Protein AF-C4J7E9-F1 (afdb_monomer_lite)

Secondary structure (DSSP, 8-state):
--TTT-SS-SSS--HHHHHHHHHHHHHHHHHHHHHHHHHHHHHHHHHHHHHHHHHHTSTTTHHHHTTS-HHHHHHHHHHHHHHHHHHHTT--

Sequence (92 aa):
MMEEYDVNLDGLLDREEFAEFIRKLTADSLCSISVKLLITLVAAPALAMATKRATEGVPGVGKVVRKVPNALYASAITLGVVLLQRSTEGVE

Radius of gyration: 22.92 Å; chains: 1; bounding box: 43×18×61 Å

pLDDT: mean 80.2, std 10.38, range [42.03, 93.81]

Organism: Zea mays (NCBI:txid4577)

InterPro domains:
  IPR002048 EF-hand domain [PS50222] (1-28)
  IPR011992 EF-hand domain pair [SSF47473] (1-25)

Foldseek 3Di:
DLCVLPPVNPPDADPVSVVVVVVVVCVVVCVVVVVVVVCCVVVVVVVVVVVLVVQLPDPPRVVVSVPDDPVVVVVVVVVVVVVVVVVVVVVD

Structure (mmCIF, N/CA/C/O backbone):
data_AF-C4J7E9-F1
#
_entry.id   AF-C4J7E9-F1
#
loop_
_atom_site.group_PDB
_atom_site.id
_atom_site.type_symbol
_atom_site.label_atom_id
_atom_site.label_alt_id
_atom_site.label_comp_id
_atom_site.label_asym_id
_atom_site.label_entity_id
_atom_site.label_seq_id
_atom_site.pdbx_PDB_ins_code
_atom_site.Cartn_x
_atom_site.Cartn_y
_atom_site.Cartn_z
_atom_site.occupancy
_atom_site.B_iso_or_equiv
_atom_site.auth_seq_id
_atom_site.auth_comp_id
_atom_site.auth_asym_id
_atom_site.auth_atom_id
_atom_site.pdbx_PDB_model_num
ATOM 1 N N . MET A 1 1 ? 8.983 8.414 -17.762 1.00 71.75 1 MET A N 1
ATOM 2 C CA . MET A 1 1 ? 9.095 7.139 -17.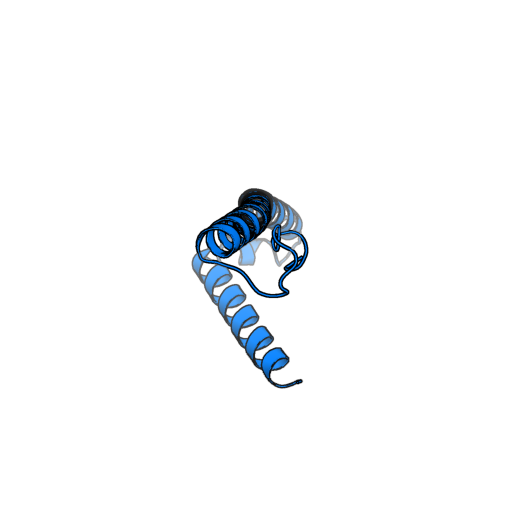014 1.00 71.75 1 MET A CA 1
ATOM 3 C C . MET A 1 1 ? 9.585 6.018 -17.909 1.00 71.75 1 MET A C 1
ATOM 5 O O . MET A 1 1 ? 10.558 5.402 -17.531 1.00 71.75 1 MET A O 1
ATOM 9 N N . MET A 1 2 ? 8.960 5.746 -19.060 1.00 75.25 2 MET A N 1
ATOM 10 C CA . MET A 1 2 ? 9.469 4.726 -19.996 1.00 75.25 2 MET A CA 1
ATOM 11 C C . MET A 1 2 ? 10.691 5.229 -20.785 1.00 75.25 2 MET A C 1
ATOM 13 O O . MET A 1 2 ? 11.706 4.555 -20.820 1.00 75.25 2 MET A O 1
ATOM 17 N N . GLU A 1 3 ? 10.636 6.473 -21.273 1.00 82.56 3 GLU A N 1
ATOM 18 C CA . GLU A 1 3 ? 11.728 7.167 -21.993 1.00 82.56 3 GLU A CA 1
ATOM 19 C C . GLU A 1 3 ? 13.030 7.317 -21.187 1.00 82.56 3 GLU A C 1
ATOM 21 O O . GLU A 1 3 ? 14.082 7.597 -21.736 1.00 82.56 3 GLU A O 1
ATOM 26 N N . GLU A 1 4 ? 12.965 7.163 -19.865 1.00 86.12 4 GLU A N 1
ATOM 27 C CA . GLU A 1 4 ? 14.133 7.268 -18.981 1.00 86.12 4 GLU A CA 1
ATOM 28 C C . GLU A 1 4 ? 14.963 5.972 -18.973 1.00 86.12 4 GLU A C 1
ATOM 30 O O . GLU A 1 4 ? 16.103 5.969 -18.517 1.00 86.12 4 GLU A O 1
ATOM 35 N N . TYR A 1 5 ? 14.370 4.882 -19.473 1.00 86.81 5 TYR A N 1
ATOM 36 C CA . TYR A 1 5 ? 14.965 3.551 -19.596 1.00 86.81 5 TYR A CA 1
ATOM 37 C C . TYR A 1 5 ? 15.260 3.161 -21.046 1.00 86.81 5 TYR A C 1
ATOM 39 O O . TYR A 1 5 ? 15.960 2.179 -21.251 1.00 86.81 5 TYR A O 1
ATOM 47 N N . ASP A 1 6 ? 14.751 3.920 -22.017 1.00 88.81 6 ASP A N 1
ATOM 48 C CA . ASP A 1 6 ? 15.135 3.830 -23.427 1.00 88.81 6 ASP A CA 1
ATOM 49 C C . ASP A 1 6 ? 16.475 4.563 -23.605 1.00 88.81 6 ASP A C 1
ATOM 51 O O . ASP A 1 6 ? 16.539 5.775 -23.830 1.00 88.81 6 ASP A O 1
ATOM 55 N N . VAL A 1 7 ? 17.570 3.838 -23.376 1.00 88.88 7 VAL A N 1
ATOM 56 C CA . VAL A 1 7 ? 18.929 4.398 -23.354 1.00 88.88 7 VAL A CA 1
ATOM 57 C C . VAL A 1 7 ? 19.430 4.623 -24.775 1.00 88.88 7 VAL A C 1
ATOM 59 O O . VAL A 1 7 ? 20.221 5.538 -25.026 1.00 88.88 7 VAL A O 1
ATOM 62 N N . ASN A 1 8 ? 18.992 3.770 -25.699 1.00 89.31 8 ASN A N 1
ATOM 63 C CA . ASN A 1 8 ? 19.384 3.835 -27.098 1.00 89.31 8 ASN A CA 1
ATOM 64 C C . ASN A 1 8 ? 18.557 4.865 -27.908 1.00 89.31 8 ASN A C 1
ATOM 66 O O . ASN A 1 8 ? 18.977 5.234 -29.009 1.00 89.31 8 ASN A O 1
ATOM 70 N N . LEU A 1 9 ? 17.478 5.399 -27.317 1.00 88.38 9 LEU A N 1
ATOM 71 C CA . LEU A 1 9 ? 16.582 6.430 -27.848 1.00 88.38 9 LEU A CA 1
ATOM 72 C C . LEU A 1 9 ? 15.855 6.001 -29.132 1.00 88.38 9 LEU A C 1
ATOM 74 O O . LEU A 1 9 ? 15.579 6.837 -30.001 1.00 88.38 9 LEU A O 1
ATOM 78 N N . ASP A 1 10 ? 15.570 4.707 -29.279 1.00 92.19 10 ASP A N 1
ATOM 79 C CA . ASP A 1 10 ? 14.862 4.152 -30.435 1.00 92.19 10 ASP A CA 1
ATOM 80 C C . ASP A 1 10 ? 13.331 4.140 -30.266 1.00 92.19 10 ASP A C 1
ATOM 82 O O . ASP A 1 10 ? 12.593 3.847 -31.215 1.00 92.19 10 ASP A O 1
ATOM 86 N N . GLY A 1 11 ? 12.843 4.542 -29.090 1.00 89.25 11 GLY A N 1
ATOM 87 C CA . GLY A 1 11 ? 11.430 4.593 -28.738 1.00 89.25 11 GLY A CA 1
ATOM 88 C C . GLY A 1 11 ? 10.842 3.237 -28.344 1.00 89.25 11 GLY A C 1
ATOM 89 O O . GLY A 1 11 ? 9.627 3.141 -28.141 1.00 89.25 11 GLY A O 1
ATOM 90 N N . LEU A 1 12 ? 11.662 2.191 -28.253 1.00 93.00 12 LEU A N 1
ATOM 91 C CA . LEU A 1 12 ? 11.312 0.852 -27.801 1.00 93.00 12 LEU A CA 1
ATOM 92 C C . LEU A 1 12 ? 12.126 0.511 -26.545 1.00 93.00 12 LEU A C 1
ATOM 94 O O . LEU A 1 12 ? 13.019 1.236 -26.135 1.00 93.00 12 LEU A O 1
ATOM 98 N N . LEU A 1 13 ? 11.752 -0.579 -25.875 1.00 93.62 13 LEU A N 1
ATOM 99 C CA . LEU A 1 13 ? 12.583 -1.151 -24.820 1.00 93.62 13 LEU A CA 1
ATOM 100 C C . LEU A 1 13 ? 13.036 -2.521 -25.280 1.00 93.62 13 LEU A C 1
ATOM 102 O O . LEU A 1 13 ? 12.205 -3.396 -25.564 1.00 93.62 13 LEU A O 1
ATOM 106 N N . ASP A 1 14 ? 14.344 -2.717 -25.310 1.00 93.81 14 ASP A N 1
ATOM 107 C CA . ASP A 1 14 ? 14.898 -4.048 -25.433 1.00 93.81 14 ASP A CA 1
ATOM 108 C C . ASP A 1 14 ? 14.720 -4.852 -24.130 1.00 93.81 14 ASP A C 1
ATOM 110 O O . ASP A 1 14 ? 14.105 -4.427 -23.142 1.00 93.81 14 ASP A O 1
ATOM 114 N N . ARG A 1 15 ? 15.206 -6.093 -24.136 1.00 93.25 15 ARG A N 1
ATOM 115 C CA . ARG A 1 15 ? 15.042 -7.009 -23.004 1.00 93.25 15 ARG A CA 1
ATOM 116 C C . ARG A 1 15 ? 15.716 -6.479 -21.736 1.00 93.25 15 ARG A C 1
ATOM 118 O O . ARG A 1 15 ? 15.193 -6.695 -20.639 1.00 93.25 15 ARG A O 1
ATOM 125 N N . GLU A 1 16 ? 16.881 -5.866 -21.871 1.00 93.25 16 GLU A N 1
ATOM 126 C CA . GLU A 1 16 ? 17.690 -5.377 -20.765 1.00 93.25 16 GLU A CA 1
ATOM 127 C C . GLU A 1 16 ? 17.087 -4.086 -20.192 1.00 93.25 16 GLU A C 1
ATOM 129 O O . GLU A 1 16 ? 16.907 -3.985 -18.974 1.00 93.25 16 GLU A O 1
ATOM 134 N N . GLU A 1 17 ? 16.664 -3.168 -21.057 1.00 92.44 17 GLU A N 1
ATOM 135 C CA . GLU A 1 17 ? 15.978 -1.925 -20.691 1.00 92.44 17 GLU A CA 1
ATOM 136 C C . GLU A 1 17 ? 14.629 -2.202 -20.011 1.00 92.44 17 GLU A C 1
ATOM 138 O O . GLU A 1 17 ? 14.315 -1.650 -18.949 1.00 92.44 17 GLU A O 1
ATOM 143 N N . PHE A 1 18 ? 13.851 -3.149 -20.546 1.00 92.75 18 PHE A N 1
ATOM 144 C CA . PHE A 1 18 ? 12.605 -3.592 -19.922 1.00 92.7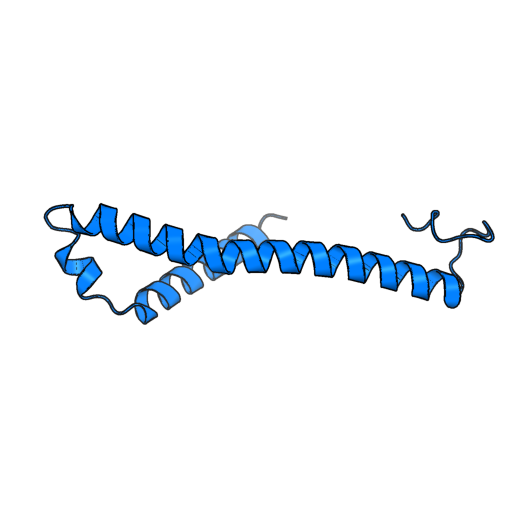5 18 PHE A CA 1
ATOM 145 C C . PHE A 1 18 ? 12.843 -4.230 -18.547 1.00 92.75 18 PHE A C 1
ATOM 147 O O . PHE A 1 18 ? 12.078 -3.997 -17.605 1.00 92.75 18 PHE A O 1
ATOM 154 N N . ALA A 1 19 ? 13.907 -5.023 -18.394 1.00 92.00 19 ALA A N 1
ATOM 155 C CA . ALA A 1 19 ? 14.241 -5.635 -17.113 1.00 92.00 19 ALA A CA 1
ATOM 156 C C . ALA A 1 19 ? 14.595 -4.582 -16.050 1.00 92.00 19 ALA A C 1
ATOM 158 O O . ALA A 1 19 ? 14.132 -4.692 -14.910 1.00 92.00 19 ALA A O 1
ATOM 159 N N . GLU A 1 20 ? 15.367 -3.550 -16.400 1.00 91.06 20 GLU A N 1
ATOM 160 C CA . GLU A 1 20 ? 15.659 -2.443 -15.483 1.00 91.06 20 GLU A CA 1
ATOM 161 C C . GLU A 1 20 ? 14.420 -1.613 -15.147 1.00 91.06 20 GLU A C 1
ATOM 163 O O . GLU A 1 20 ? 14.192 -1.314 -13.968 1.00 91.06 20 GLU A O 1
ATOM 168 N N . PHE A 1 21 ? 13.585 -1.317 -16.143 1.00 91.06 21 PHE A N 1
ATOM 169 C CA . PHE A 1 21 ? 12.329 -0.600 -15.957 1.00 91.06 21 PHE A CA 1
ATOM 170 C C . PHE A 1 21 ? 11.418 -1.316 -14.953 1.00 91.06 21 PHE A C 1
ATOM 172 O O . PHE A 1 21 ? 10.988 -0.725 -13.957 1.00 91.06 21 PHE A O 1
ATOM 179 N N . ILE A 1 22 ? 11.186 -2.621 -15.143 1.00 89.81 22 ILE A N 1
ATOM 180 C CA . ILE A 1 22 ? 10.385 -3.431 -14.217 1.00 89.81 22 ILE A CA 1
ATOM 181 C C . ILE A 1 22 ? 11.049 -3.523 -12.845 1.00 89.81 22 ILE A C 1
ATOM 183 O O . ILE A 1 22 ? 10.352 -3.450 -11.829 1.00 89.81 22 ILE A O 1
ATOM 187 N N . ARG A 1 23 ? 12.380 -3.640 -12.774 1.00 89.56 23 ARG A N 1
ATOM 188 C CA . ARG A 1 23 ? 13.096 -3.670 -11.493 1.00 89.56 23 ARG A CA 1
ATOM 189 C C . ARG A 1 23 ? 12.878 -2.382 -10.707 1.00 89.56 23 ARG A C 1
ATOM 191 O O . ARG A 1 23 ? 12.599 -2.458 -9.510 1.00 89.56 23 ARG A O 1
ATOM 198 N N . LYS A 1 24 ? 12.968 -1.216 -11.353 1.00 87.56 24 LYS A N 1
ATOM 199 C CA . LYS A 1 24 ? 12.730 0.076 -10.701 1.00 87.56 24 LYS A CA 1
ATOM 200 C C . LYS A 1 24 ? 11.274 0.241 -10.289 1.00 87.56 24 LYS A C 1
ATOM 202 O O . LYS A 1 24 ? 11.016 0.533 -9.123 1.00 87.56 24 LYS A O 1
ATOM 207 N N . LEU A 1 25 ? 10.338 -0.012 -11.206 1.00 85.88 25 LEU A N 1
ATOM 208 C CA . LEU A 1 25 ? 8.900 0.034 -10.928 1.00 85.88 25 LEU A CA 1
ATOM 209 C C . LEU A 1 25 ? 8.532 -0.833 -9.726 1.00 85.88 25 LEU A C 1
ATOM 211 O O . LEU A 1 25 ? 7.790 -0.403 -8.841 1.00 85.88 25 LEU A O 1
ATOM 215 N N . THR A 1 26 ? 9.077 -2.048 -9.684 1.00 84.88 26 THR A N 1
ATOM 216 C CA . THR A 1 26 ? 8.838 -3.007 -8.607 1.00 84.88 26 THR A CA 1
ATOM 217 C C . THR A 1 26 ? 9.478 -2.543 -7.305 1.00 84.88 26 THR A C 1
ATOM 219 O O . THR A 1 26 ? 8.825 -2.590 -6.268 1.00 84.88 26 THR A O 1
ATOM 222 N N . ALA A 1 27 ? 10.720 -2.055 -7.331 1.00 83.81 27 ALA A N 1
ATOM 223 C CA . ALA A 1 27 ? 11.401 -1.550 -6.141 1.00 83.81 27 ALA A CA 1
ATOM 224 C C . ALA A 1 27 ? 10.659 -0.356 -5.521 1.00 83.81 27 ALA A C 1
ATOM 226 O O . ALA A 1 27 ? 10.410 -0.349 -4.315 1.00 83.81 27 ALA A O 1
ATOM 227 N N . ASP A 1 28 ? 10.245 0.612 -6.338 1.00 78.06 28 ASP A N 1
ATOM 228 C CA . ASP A 1 28 ? 9.556 1.813 -5.865 1.00 78.06 28 ASP A CA 1
ATOM 229 C C . ASP A 1 28 ? 8.135 1.482 -5.375 1.00 78.06 28 ASP A C 1
ATOM 231 O O . ASP A 1 28 ? 7.710 1.954 -4.313 1.00 78.06 28 ASP A O 1
ATOM 235 N N . SER A 1 29 ? 7.423 0.594 -6.080 1.00 77.12 29 SER A N 1
ATOM 236 C CA . SER A 1 29 ? 6.080 0.149 -5.685 1.00 77.12 29 SER A CA 1
ATOM 237 C C . SER A 1 29 ? 6.105 -0.694 -4.412 1.00 77.12 29 SER A C 1
ATOM 239 O O . SER A 1 29 ? 5.366 -0.403 -3.471 1.00 77.12 29 SER A O 1
ATOM 241 N N . LEU A 1 30 ? 6.977 -1.705 -4.331 1.00 72.81 30 LEU A N 1
ATOM 242 C CA . LEU A 1 30 ? 7.099 -2.551 -3.143 1.00 72.81 30 LEU A CA 1
ATOM 243 C C . LEU A 1 30 ? 7.579 -1.752 -1.936 1.00 72.81 30 LEU A C 1
ATOM 245 O O . LEU A 1 30 ? 7.061 -1.967 -0.843 1.00 72.81 30 LEU A O 1
ATOM 249 N N . CYS A 1 31 ? 8.513 -0.812 -2.108 1.00 75.06 31 CYS A N 1
ATOM 250 C CA . CYS A 1 31 ? 8.966 0.053 -1.021 1.00 75.06 31 CYS A CA 1
ATOM 251 C C . CYS A 1 31 ? 7.813 0.923 -0.494 1.00 75.06 31 CYS A C 1
ATOM 253 O O . CYS A 1 31 ? 7.522 0.916 0.704 1.00 75.06 31 CYS A O 1
ATOM 255 N N . SER A 1 32 ? 7.082 1.591 -1.392 1.00 75.75 32 SER A N 1
ATOM 256 C CA . SER A 1 32 ? 5.937 2.436 -1.029 1.00 75.75 32 SER A CA 1
ATOM 257 C C . SER A 1 32 ? 4.818 1.645 -0.341 1.00 75.75 32 SER A C 1
ATOM 259 O O . SER A 1 32 ? 4.291 2.071 0.691 1.00 75.75 32 SER A O 1
ATOM 261 N N . ILE A 1 33 ? 4.480 0.461 -0.862 1.00 80.25 33 ILE A N 1
ATOM 262 C CA . ILE A 1 33 ? 3.448 -0.415 -0.290 1.00 80.25 33 ILE A CA 1
ATOM 263 C C . ILE A 1 33 ? 3.897 -0.971 1.068 1.00 80.25 33 ILE A C 1
ATOM 265 O O . ILE A 1 33 ? 3.113 -0.961 2.016 1.00 80.25 33 ILE A O 1
ATOM 269 N N . SER A 1 34 ? 5.157 -1.396 1.198 1.00 79.25 34 SER A N 1
ATOM 270 C CA . SER A 1 34 ? 5.689 -1.968 2.443 1.00 79.25 34 SER A CA 1
ATOM 271 C C . SER A 1 34 ? 5.717 -0.945 3.573 1.00 79.25 34 SER A C 1
ATOM 273 O O . SER A 1 34 ? 5.280 -1.245 4.681 1.00 79.25 34 SER A O 1
ATOM 275 N N . VAL A 1 35 ? 6.166 0.285 3.304 1.00 79.81 35 VAL A N 1
ATOM 276 C CA . VAL A 1 35 ? 6.180 1.356 4.312 1.00 79.81 35 VAL A CA 1
ATOM 277 C C . VAL A 1 35 ? 4.759 1.695 4.762 1.00 79.81 35 VAL A C 1
ATOM 279 O O . VAL A 1 35 ? 4.504 1.782 5.963 1.00 79.81 35 VAL A O 1
ATOM 282 N N . LYS A 1 36 ? 3.811 1.818 3.824 1.00 82.56 36 LYS A N 1
ATOM 283 C CA . LYS A 1 36 ? 2.396 2.040 4.159 1.00 82.56 36 LYS A CA 1
ATOM 284 C C . LYS A 1 36 ? 1.835 0.905 5.017 1.00 82.56 36 LYS A C 1
ATOM 286 O O . LYS A 1 36 ? 1.214 1.184 6.037 1.00 82.56 36 LYS A O 1
ATOM 291 N N . LEU A 1 37 ? 2.106 -0.353 4.663 1.00 84.62 37 LEU A N 1
ATOM 292 C CA . LEU A 1 37 ? 1.682 -1.521 5.443 1.00 84.62 37 LEU A CA 1
ATOM 293 C C . LEU A 1 37 ? 2.268 -1.524 6.858 1.00 84.62 37 LEU A C 1
ATOM 295 O O . LEU A 1 37 ? 1.529 -1.761 7.810 1.00 84.62 37 LEU A O 1
ATOM 299 N N . LEU A 1 38 ? 3.561 -1.228 7.014 1.00 85.75 38 LEU A N 1
ATOM 300 C CA . LEU A 1 38 ? 4.212 -1.147 8.325 1.00 85.75 38 LEU A CA 1
ATOM 301 C C . LEU A 1 38 ? 3.598 -0.046 9.194 1.00 85.75 38 LEU A C 1
ATOM 303 O O . LEU A 1 38 ? 3.301 -0.279 10.367 1.00 85.75 38 LEU A O 1
ATOM 307 N N . ILE A 1 39 ? 3.352 1.133 8.615 1.00 86.75 39 ILE A N 1
ATOM 308 C CA . ILE A 1 39 ? 2.687 2.237 9.315 1.00 86.75 39 ILE A CA 1
ATOM 309 C C . ILE A 1 39 ? 1.279 1.816 9.737 1.00 86.75 39 ILE A C 1
ATOM 311 O O . ILE A 1 39 ? 0.923 1.982 10.901 1.00 86.75 39 ILE A O 1
ATOM 315 N N . THR A 1 40 ? 0.485 1.234 8.837 1.00 86.12 40 THR A N 1
ATOM 316 C CA . THR A 1 40 ? -0.872 0.770 9.154 1.00 86.12 40 THR A CA 1
ATOM 317 C C . THR A 1 40 ? -0.869 -0.315 10.231 1.00 86.12 40 THR A C 1
ATOM 319 O O . THR A 1 40 ? -1.699 -0.256 11.136 1.00 86.12 40 THR A O 1
ATOM 322 N N . LEU A 1 41 ? 0.077 -1.260 10.196 1.00 83.69 41 LEU A N 1
ATOM 323 C CA . LEU A 1 41 ? 0.189 -2.341 11.180 1.00 83.69 41 LEU A CA 1
ATOM 324 C C . LEU A 1 41 ? 0.420 -1.817 12.604 1.00 83.69 41 LEU A C 1
ATOM 326 O O . LEU A 1 41 ? -0.064 -2.421 13.555 1.00 83.69 41 LEU A O 1
ATOM 330 N N . VAL A 1 42 ? 1.125 -0.694 12.762 1.00 87.56 42 VAL A N 1
ATOM 331 C CA . VAL A 1 42 ? 1.378 -0.072 14.073 1.00 87.56 42 VAL A CA 1
ATOM 332 C C . VAL A 1 42 ? 0.278 0.924 14.443 1.00 87.56 42 VAL A C 1
ATOM 334 O O . VAL A 1 42 ? -0.239 0.910 15.563 1.00 87.56 42 VAL A O 1
ATOM 337 N N . ALA A 1 43 ? -0.107 1.785 13.502 1.00 87.31 43 ALA A N 1
ATOM 338 C CA . ALA A 1 43 ? -1.051 2.866 13.741 1.00 87.31 43 ALA A CA 1
ATOM 339 C C . ALA A 1 43 ? -2.479 2.354 13.961 1.00 87.31 43 ALA A C 1
ATOM 341 O O . ALA A 1 43 ? -3.169 2.865 14.842 1.00 87.31 43 ALA A O 1
ATOM 342 N N . ALA A 1 44 ? -2.926 1.333 13.219 1.00 82.75 44 ALA A N 1
ATOM 343 C CA . ALA A 1 44 ? -4.295 0.833 13.338 1.00 82.75 44 ALA A CA 1
ATOM 344 C C . ALA A 1 44 ? -4.584 0.219 14.726 1.00 82.75 44 ALA A C 1
ATOM 346 O O . ALA A 1 44 ? -5.573 0.626 15.339 1.00 82.75 44 ALA A O 1
ATOM 347 N N . PRO A 1 45 ? -3.738 -0.664 15.304 1.00 75.00 45 PRO A N 1
ATOM 348 C CA . PRO A 1 45 ? -3.928 -1.144 16.674 1.00 75.00 45 PRO A CA 1
ATOM 349 C C . PRO A 1 45 ? -3.817 -0.037 17.723 1.00 75.00 45 PRO A C 1
ATOM 351 O O . PRO A 1 45 ? -4.600 -0.021 18.672 1.00 75.00 45 PRO A O 1
ATOM 354 N N . ALA A 1 46 ? -2.879 0.902 17.564 1.00 84.50 46 ALA A N 1
ATOM 355 C CA . ALA A 1 46 ? -2.731 2.024 18.488 1.00 84.50 46 ALA A CA 1
ATOM 356 C C . ALA A 1 46 ? -3.994 2.899 18.509 1.00 84.50 46 ALA A C 1
ATOM 358 O O . ALA A 1 46 ? -4.521 3.207 19.581 1.00 84.50 46 ALA A O 1
ATOM 359 N N . LEU A 1 47 ? -4.527 3.227 17.330 1.00 86.88 47 LEU A N 1
ATOM 360 C CA . LEU A 1 47 ? -5.759 3.993 17.182 1.00 86.88 47 LEU A CA 1
ATOM 361 C C . LEU A 1 47 ? -6.971 3.217 17.717 1.00 86.88 47 LEU A C 1
ATOM 363 O O . LEU A 1 47 ? -7.799 3.786 18.430 1.00 86.88 47 LEU A O 1
ATOM 367 N N . ALA A 1 48 ? -7.051 1.908 17.461 1.00 80.75 48 ALA A N 1
ATOM 368 C CA . ALA A 1 48 ? -8.090 1.039 18.012 1.00 80.75 48 ALA A CA 1
ATOM 369 C C . ALA A 1 48 ? -8.046 0.986 19.551 1.00 80.75 48 ALA A C 1
ATOM 371 O O . ALA A 1 48 ? -9.080 1.072 20.212 1.00 80.75 48 ALA A O 1
ATOM 372 N N . MET A 1 49 ? -6.857 0.894 20.155 1.00 85.44 49 MET A N 1
ATOM 373 C CA . MET A 1 49 ? -6.711 0.916 21.614 1.00 85.44 49 MET A CA 1
ATOM 374 C C . MET A 1 49 ? -7.063 2.280 22.212 1.00 85.44 49 MET A C 1
ATOM 376 O O . MET A 1 49 ? -7.729 2.335 23.247 1.00 85.44 49 MET A O 1
ATOM 380 N N . ALA A 1 50 ? -6.642 3.374 21.575 1.00 85.56 50 ALA A N 1
ATOM 381 C CA . ALA A 1 50 ? -6.954 4.728 22.026 1.00 85.56 50 ALA A CA 1
ATOM 382 C C . ALA A 1 50 ? -8.468 4.991 22.000 1.00 85.56 50 ALA A C 1
ATOM 384 O O . ALA A 1 50 ? -9.042 5.435 22.995 1.00 85.56 50 ALA A O 1
ATOM 385 N N . THR A 1 51 ? -9.129 4.637 20.896 1.00 78.44 51 THR A N 1
ATOM 386 C CA . THR A 1 51 ? -10.585 4.781 20.738 1.00 78.44 51 THR A CA 1
ATOM 387 C C . THR A 1 51 ? -11.366 3.858 21.676 1.00 78.44 51 THR A C 1
ATOM 389 O O . THR A 1 51 ? -12.351 4.289 22.280 1.00 78.44 51 THR A O 1
ATOM 392 N N . LYS A 1 52 ? -10.901 2.621 21.903 1.00 75.44 52 LYS A N 1
ATOM 393 C CA . LYS A 1 52 ? -11.476 1.732 22.924 1.00 75.44 52 LYS A CA 1
ATOM 394 C C . LYS A 1 52 ? -11.404 2.356 24.320 1.00 75.44 52 LYS A C 1
ATOM 396 O O . LYS A 1 52 ? -12.421 2.432 24.996 1.00 75.44 52 LYS A O 1
ATOM 401 N N . ARG A 1 53 ? -10.241 2.866 24.742 1.00 77.62 53 ARG A N 1
ATOM 402 C CA . ARG A 1 53 ? -10.092 3.522 26.058 1.00 77.62 53 ARG A CA 1
ATOM 403 C C . ARG A 1 53 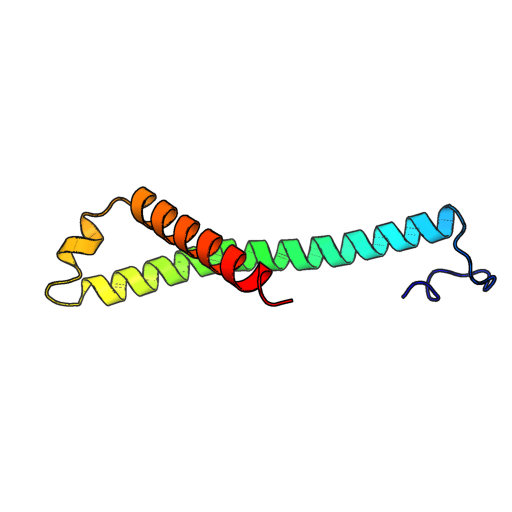? -10.992 4.749 26.202 1.00 77.62 53 ARG A C 1
ATOM 405 O O . ARG A 1 53 ? -11.602 4.932 27.250 1.00 77.62 53 ARG A O 1
ATOM 412 N N . ALA A 1 54 ? -11.105 5.560 25.152 1.00 80.06 54 ALA A N 1
ATOM 413 C CA . ALA A 1 54 ? -11.972 6.735 25.154 1.00 80.06 54 ALA A CA 1
ATOM 414 C C . ALA A 1 54 ? -13.460 6.364 25.293 1.00 80.06 54 ALA A C 1
ATOM 416 O O . ALA A 1 54 ? -14.201 7.028 26.013 1.00 80.06 54 ALA A O 1
ATOM 417 N N . THR A 1 55 ? -13.897 5.278 24.649 1.00 76.81 55 THR A N 1
ATOM 418 C CA . THR A 1 55 ? -15.298 4.820 24.688 1.00 76.81 55 THR A CA 1
ATOM 419 C C . THR A 1 55 ? -15.638 3.990 25.930 1.00 76.81 55 THR A C 1
ATOM 421 O O . THR A 1 55 ? -16.798 3.951 26.339 1.00 76.81 55 THR A O 1
ATOM 424 N N . GLU A 1 56 ? -14.647 3.384 26.593 1.00 70.94 56 GLU A N 1
ATOM 425 C CA . GLU A 1 56 ? -14.820 2.697 27.881 1.00 70.94 56 GLU A CA 1
ATOM 426 C C . GLU A 1 56 ? -15.199 3.650 29.029 1.00 70.94 56 GLU A C 1
ATOM 428 O O . GLU A 1 56 ? -15.888 3.230 29.958 1.00 70.94 56 GLU A O 1
ATOM 433 N N . GLY A 1 57 ? -14.807 4.927 28.951 1.00 72.44 57 GLY A N 1
ATOM 434 C CA . GLY A 1 57 ? -15.166 5.960 29.931 1.00 72.44 57 GLY A CA 1
ATOM 435 C C . GLY A 1 57 ? -16.591 6.511 29.791 1.00 72.44 57 GLY A C 1
ATOM 436 O O . GLY A 1 57 ? -17.042 7.250 30.663 1.00 72.44 57 GLY A O 1
ATOM 437 N N . VAL A 1 58 ? -17.311 6.159 28.719 1.00 74.19 58 VAL A N 1
ATOM 438 C CA . VAL A 1 58 ? -18.667 6.659 28.458 1.00 74.19 58 VAL A CA 1
ATOM 439 C C . VAL A 1 58 ? -19.704 5.779 29.176 1.00 74.19 58 VAL A C 1
ATOM 441 O O . VAL A 1 58 ? -19.808 4.580 28.869 1.00 74.19 58 VAL A O 1
ATOM 444 N N . PRO A 1 59 ? -20.513 6.342 30.099 1.00 61.44 59 PRO A N 1
ATOM 445 C CA . PRO A 1 59 ? -21.582 5.609 30.772 1.00 61.44 59 PRO A CA 1
ATOM 446 C C . PRO A 1 59 ? -22.564 5.017 29.750 1.00 61.44 59 PRO A C 1
ATOM 448 O O . PRO A 1 59 ? -23.052 5.715 28.868 1.00 61.44 59 PRO A O 1
ATOM 451 N N . GLY A 1 60 ? -22.838 3.714 29.847 1.00 69.44 60 GLY A N 1
ATOM 452 C CA . GLY A 1 60 ? -23.747 2.988 28.945 1.00 69.44 60 GLY A CA 1
ATOM 453 C C . GLY A 1 60 ? -23.071 2.283 27.759 1.00 69.44 60 GLY A C 1
ATOM 454 O O . GLY A 1 60 ? -23.464 1.165 27.435 1.00 69.44 60 GLY A O 1
ATOM 455 N N . VAL A 1 61 ? -22.006 2.849 27.175 1.00 66.62 61 VAL A N 1
ATOM 456 C CA . VAL A 1 61 ? -21.335 2.288 25.977 1.00 66.62 61 VAL A CA 1
ATOM 457 C C . VAL A 1 61 ? -20.175 1.353 26.347 1.00 66.62 61 VAL A C 1
ATOM 459 O O . VAL A 1 61 ? -20.049 0.257 25.790 1.00 66.62 61 VAL A O 1
ATOM 462 N N . GLY A 1 62 ? -19.375 1.711 27.359 1.00 61.75 62 GLY A N 1
ATOM 463 C CA . GLY A 1 62 ? -18.179 0.947 27.749 1.00 61.75 62 GLY A CA 1
ATOM 464 C C . GLY A 1 62 ? -18.447 -0.499 28.196 1.00 61.75 62 GLY A C 1
ATOM 465 O O . GLY A 1 62 ? -17.611 -1.385 28.018 1.00 61.75 62 GLY A O 1
ATOM 466 N N . LYS A 1 63 ? -19.647 -0.781 28.725 1.00 67.25 63 LYS A N 1
ATOM 467 C CA . LYS A 1 63 ? -20.050 -2.123 29.187 1.00 67.25 63 LYS A CA 1
ATOM 468 C C . LYS A 1 63 ? -20.345 -3.087 28.032 1.00 67.25 63 LYS A C 1
ATOM 470 O O . LYS A 1 63 ? -20.172 -4.295 28.190 1.00 67.25 63 LYS A O 1
ATOM 475 N N . VAL A 1 64 ? -20.786 -2.557 26.891 1.00 68.88 64 VAL A N 1
ATOM 476 C CA . VAL A 1 64 ? -21.135 -3.335 25.694 1.00 68.88 64 VAL A CA 1
ATOM 477 C C . VAL A 1 64 ? -19.877 -3.640 24.889 1.00 68.88 64 VAL A C 1
ATOM 479 O O . VAL A 1 64 ? -19.617 -4.802 24.589 1.00 68.88 64 VAL A O 1
ATOM 482 N N . VAL A 1 65 ? -19.035 -2.628 24.649 1.00 62.66 65 VAL A N 1
ATOM 483 C CA . VAL A 1 65 ? -17.767 -2.773 23.909 1.00 62.66 65 VAL A CA 1
ATOM 484 C C . VAL A 1 65 ? -16.830 -3.793 24.564 1.00 62.66 65 VAL A C 1
ATOM 486 O O . VAL A 1 65 ? -16.177 -4.570 23.874 1.00 62.66 65 VAL A O 1
ATOM 489 N N . ARG A 1 66 ? -16.806 -3.871 25.901 1.00 62.75 66 ARG A N 1
ATOM 490 C CA . ARG A 1 66 ? -16.021 -4.881 26.632 1.00 62.75 66 ARG A CA 1
ATOM 491 C C . ARG A 1 66 ? -16.484 -6.326 26.429 1.00 62.75 66 ARG A C 1
ATOM 493 O O . ARG A 1 66 ? -15.679 -7.232 26.617 1.00 62.75 66 ARG A O 1
ATOM 500 N N . LYS A 1 67 ? -17.764 -6.549 26.117 1.00 75.75 67 LYS A N 1
ATOM 501 C CA . LYS A 1 67 ? -18.356 -7.890 25.979 1.00 75.75 67 LYS A CA 1
ATOM 502 C C . LYS A 1 67 ? -18.328 -8.425 24.553 1.00 75.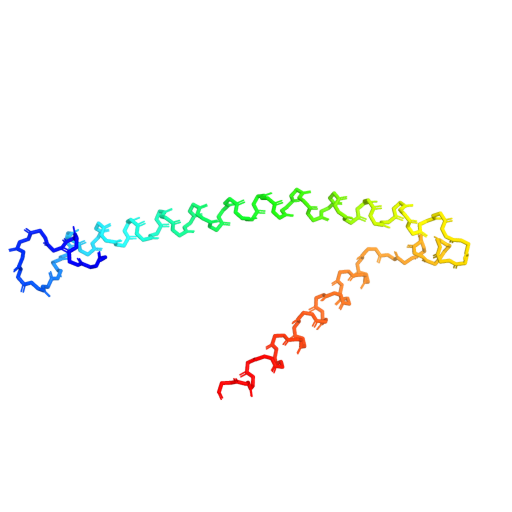75 67 LYS A C 1
ATOM 504 O O . LYS A 1 67 ? -18.517 -9.624 24.372 1.00 75.75 67 LYS A O 1
ATOM 509 N N . VAL A 1 68 ? -18.123 -7.567 23.559 1.00 71.88 68 VAL A N 1
ATOM 510 C CA . VAL A 1 68 ? -18.107 -7.978 22.155 1.00 71.88 68 VAL A CA 1
ATOM 511 C C . VAL A 1 68 ? -16.714 -8.522 21.802 1.00 71.88 68 VAL A C 1
ATOM 513 O O . VAL A 1 68 ? -15.723 -7.805 21.953 1.00 71.88 68 VAL A O 1
ATOM 516 N N . PRO A 1 69 ? -16.604 -9.780 21.332 1.00 79.12 69 PRO A N 1
ATOM 517 C CA . PRO A 1 69 ? -15.336 -10.345 20.885 1.00 79.12 69 PRO A CA 1
ATOM 518 C C . PRO A 1 69 ? -14.742 -9.560 19.711 1.00 79.12 69 PRO A C 1
ATOM 520 O O . PRO A 1 69 ? -15.454 -9.211 18.768 1.00 79.12 69 PRO A O 1
ATOM 523 N N . ASN A 1 70 ? -13.419 -9.370 19.707 1.00 77.44 70 ASN A N 1
ATOM 524 C CA . ASN A 1 70 ? -12.702 -8.676 18.626 1.00 77.44 70 ASN A CA 1
ATOM 525 C C . ASN A 1 70 ? -12.995 -9.257 17.228 1.00 77.44 70 ASN A C 1
ATOM 527 O O . ASN A 1 70 ? -13.004 -8.516 16.250 1.00 77.44 70 ASN A O 1
ATOM 531 N N . ALA A 1 71 ? -13.275 -10.561 17.130 1.00 78.75 71 ALA A N 1
ATOM 532 C CA . ALA A 1 71 ? -13.624 -11.220 15.872 1.00 78.75 71 ALA A CA 1
ATOM 533 C C . ALA A 1 71 ? -14.912 -10.663 15.236 1.00 78.75 71 ALA A C 1
ATOM 535 O O . ALA A 1 71 ? -14.974 -10.512 14.018 1.00 78.75 71 ALA A O 1
ATOM 536 N N . LEU A 1 72 ? -15.916 -10.295 16.043 1.00 81.50 72 LEU A N 1
ATOM 537 C CA . LEU A 1 72 ? -17.154 -9.705 15.526 1.00 81.50 72 LEU A CA 1
ATOM 538 C C . LEU A 1 72 ? -16.909 -8.297 14.979 1.00 81.50 72 LEU A C 1
ATOM 540 O O . LEU A 1 72 ? -17.388 -7.982 13.892 1.00 81.50 72 LEU A O 1
ATOM 544 N N . TYR A 1 73 ? -16.098 -7.488 15.667 1.00 72.94 73 TYR A N 1
ATOM 545 C CA . TYR A 1 73 ? -15.682 -6.177 15.161 1.00 72.94 73 TYR A CA 1
ATOM 546 C C . TYR A 1 73 ? -14.940 -6.285 13.833 1.00 72.94 73 TYR A C 1
ATOM 548 O O . TYR A 1 73 ? -15.289 -5.583 12.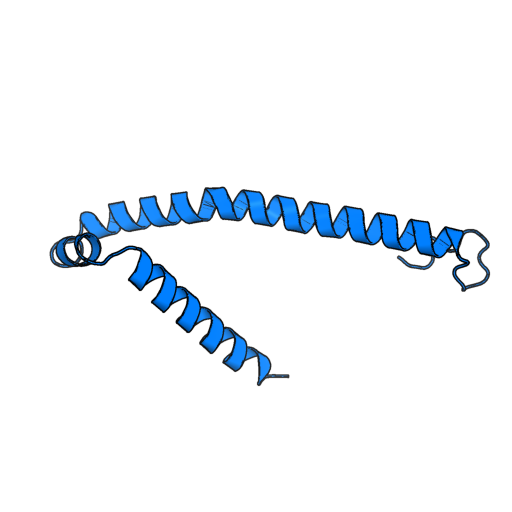889 1.00 72.94 73 TYR A O 1
ATOM 556 N N . ALA A 1 74 ? -13.960 -7.189 13.745 1.00 79.62 74 ALA A N 1
ATOM 557 C CA . ALA A 1 74 ? -13.226 -7.422 12.508 1.00 79.62 74 ALA A CA 1
ATOM 558 C C . ALA A 1 74 ? -14.181 -7.812 11.371 1.00 79.62 74 ALA A C 1
ATOM 560 O O . ALA A 1 74 ? -14.153 -7.189 10.317 1.00 79.62 74 ALA A O 1
ATOM 561 N N . SER A 1 75 ? -15.097 -8.756 11.615 1.00 86.44 75 SER A N 1
ATOM 562 C CA . SER A 1 75 ? -16.058 -9.196 10.597 1.00 86.44 75 SER A CA 1
ATOM 563 C C . SER A 1 75 ? -16.998 -8.081 10.120 1.00 86.44 75 SER A C 1
ATOM 565 O O . SER A 1 75 ? -17.212 -7.940 8.918 1.00 86.44 75 SER A O 1
ATOM 567 N N . ALA A 1 76 ? -17.514 -7.250 11.033 1.00 84.56 76 ALA A N 1
ATOM 568 C CA . ALA A 1 76 ? -18.424 -6.157 10.700 1.00 84.56 76 ALA A CA 1
ATOM 569 C C . ALA A 1 76 ? -17.714 -5.044 9.918 1.00 84.56 76 ALA A C 1
ATOM 571 O O . ALA A 1 76 ? -18.252 -4.543 8.932 1.00 84.56 76 ALA A O 1
ATOM 572 N N . ILE A 1 77 ? -16.489 -4.693 10.323 1.00 79.50 77 ILE A N 1
ATOM 573 C CA . ILE A 1 77 ? -15.660 -3.711 9.618 1.00 79.50 77 ILE A CA 1
ATOM 574 C C . ILE A 1 77 ? -15.307 -4.225 8.219 1.00 79.50 77 ILE A C 1
ATOM 576 O O . ILE A 1 77 ? -15.490 -3.499 7.246 1.00 79.50 77 ILE A O 1
ATOM 580 N N . THR A 1 78 ? -14.858 -5.478 8.095 1.00 86.81 78 THR A N 1
ATOM 581 C CA . THR A 1 78 ? -14.534 -6.086 6.797 1.00 86.81 78 THR A CA 1
ATOM 582 C C . THR A 1 78 ? -15.748 -6.110 5.869 1.00 86.81 78 THR A C 1
ATOM 584 O O . THR A 1 78 ? -15.631 -5.695 4.719 1.00 86.81 78 THR A O 1
ATOM 587 N N . LEU A 1 79 ? -16.923 -6.5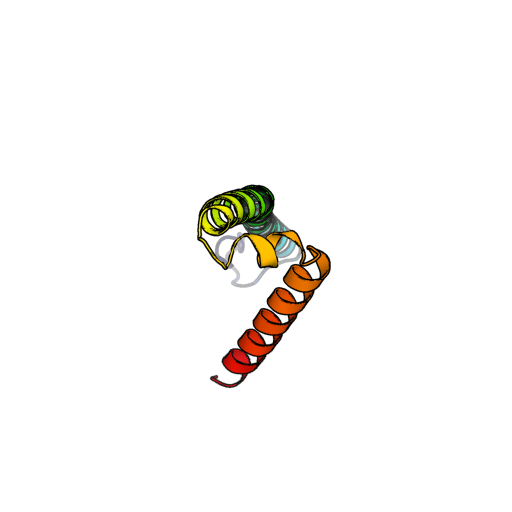20 6.359 1.00 90.88 79 LEU A N 1
ATOM 588 C CA . LEU A 1 79 ? -18.163 -6.483 5.576 1.00 90.88 79 LEU A CA 1
ATOM 589 C C . LEU A 1 79 ? -18.526 -5.059 5.140 1.00 90.88 79 LEU A C 1
ATOM 591 O O . LEU A 1 79 ? -18.869 -4.849 3.979 1.00 90.88 79 LEU A O 1
ATOM 595 N N . GLY A 1 80 ? -18.407 -4.077 6.035 1.00 88.50 80 GLY A N 1
ATOM 596 C CA . GLY A 1 80 ? -18.660 -2.673 5.712 1.00 88.50 80 GLY A CA 1
ATOM 597 C C . GLY A 1 80 ? -17.738 -2.140 4.612 1.00 88.50 80 GLY A C 1
ATOM 598 O O . GLY A 1 80 ? -18.209 -1.486 3.685 1.00 88.50 80 GLY A O 1
ATOM 599 N N . VAL A 1 81 ? -16.444 -2.469 4.670 1.00 85.88 81 VAL A N 1
ATOM 600 C CA . VAL A 1 81 ? -15.464 -2.088 3.638 1.00 85.88 81 VAL A CA 1
ATOM 601 C C . VAL A 1 81 ? -15.795 -2.731 2.291 1.00 85.88 81 VAL A C 1
ATOM 603 O O . VAL A 1 81 ? -15.796 -2.029 1.285 1.00 85.88 81 VAL A O 1
ATOM 606 N N . VAL A 1 82 ? -16.130 -4.026 2.261 1.00 90.00 82 VAL A N 1
ATOM 607 C CA . VAL A 1 82 ? -16.495 -4.731 1.017 1.00 90.00 82 VAL A CA 1
ATOM 608 C C . VAL A 1 82 ? -17.740 -4.114 0.375 1.00 90.00 82 VAL A C 1
ATOM 610 O O . VAL A 1 82 ? -17.768 -3.896 -0.834 1.00 90.00 82 VAL A O 1
ATOM 613 N N . LEU A 1 83 ? -18.762 -3.794 1.172 1.00 87.25 83 LEU A N 1
ATOM 614 C CA . LEU A 1 83 ? -19.985 -3.156 0.675 1.00 87.25 83 LEU A CA 1
ATOM 615 C C . LEU A 1 83 ? -19.723 -1.741 0.145 1.00 87.25 83 LEU A C 1
ATOM 617 O O . LEU A 1 83 ? -20.275 -1.357 -0.886 1.00 87.25 83 LEU A O 1
ATOM 621 N N . LEU A 1 84 ? -18.862 -0.977 0.819 1.00 86.50 84 LEU A N 1
ATOM 622 C CA . LEU A 1 84 ? -18.475 0.359 0.375 1.00 86.50 84 LEU A CA 1
ATOM 623 C C . LEU A 1 84 ? -17.668 0.315 -0.931 1.00 86.50 84 LEU A C 1
ATOM 625 O O . LEU A 1 84 ? -17.964 1.077 -1.845 1.00 86.50 84 LEU A O 1
ATOM 629 N N . GLN A 1 85 ? -16.703 -0.602 -1.054 1.00 81.25 85 GLN A N 1
ATOM 630 C CA . GLN A 1 85 ? -15.922 -0.796 -2.283 1.00 81.25 85 GLN A CA 1
ATOM 631 C C . GLN A 1 85 ? -16.824 -1.127 -3.474 1.00 81.25 85 GLN A C 1
ATOM 633 O O . GLN A 1 85 ? -16.751 -0.450 -4.495 1.00 81.25 85 GLN A O 1
ATOM 638 N N . ARG A 1 86 ? -17.761 -2.068 -3.293 1.00 77.00 86 ARG A N 1
ATOM 639 C CA . ARG A 1 86 ? -18.750 -2.430 -4.320 1.00 77.00 86 ARG A CA 1
ATOM 640 C C . ARG A 1 86 ? -19.671 -1.283 -4.726 1.00 77.00 86 ARG A C 1
ATOM 642 O O . ARG A 1 86 ? -20.192 -1.294 -5.833 1.00 77.00 86 ARG A O 1
ATOM 649 N N . SER A 1 87 ? -19.893 -0.322 -3.832 1.00 75.19 87 SER A N 1
ATOM 650 C CA . SER A 1 87 ? -20.721 0.855 -4.113 1.00 75.19 87 SER A CA 1
ATOM 651 C C . SER A 1 87 ? -19.952 1.913 -4.909 1.00 75.19 87 SER A C 1
ATOM 653 O O . SER A 1 87 ? -20.547 2.610 -5.722 1.00 75.19 87 SER A O 1
ATOM 655 N N . THR A 1 88 ? -18.636 2.015 -4.705 1.00 64.19 88 THR A N 1
ATOM 656 C CA . THR A 1 88 ? -17.750 2.928 -5.447 1.00 64.19 88 THR A CA 1
ATOM 657 C C . THR A 1 88 ? -17.363 2.378 -6.824 1.00 64.19 88 THR A C 1
ATOM 659 O O . THR A 1 88 ? -17.244 3.153 -7.764 1.00 64.19 88 THR A O 1
ATOM 662 N N . GLU A 1 89 ? -17.241 1.054 -6.983 1.00 56.00 89 GLU A N 1
ATOM 663 C CA . GLU A 1 89 ? -16.998 0.390 -8.283 1.00 56.00 89 GLU A CA 1
ATOM 664 C C . GLU A 1 89 ? -18.174 0.524 -9.277 1.00 56.00 89 GLU A C 1
ATOM 666 O O . GLU A 1 89 ? -18.035 0.173 -10.443 1.00 56.00 89 GLU A O 1
ATOM 671 N N . GLY A 1 90 ? -19.337 1.017 -8.838 1.00 51.72 90 GLY A N 1
ATOM 672 C CA . GLY A 1 90 ? -20.501 1.282 -9.694 1.00 51.72 90 GLY A CA 1
ATOM 673 C C . GLY A 1 90 ? -20.651 2.738 -10.155 1.00 51.72 90 GLY A C 1
ATOM 674 O O . GLY A 1 90 ? -21.707 3.077 -10.685 1.00 51.72 90 GLY A O 1
ATOM 675 N N . VAL A 1 91 ? -19.659 3.602 -9.903 1.00 50.12 91 VAL A N 1
ATOM 676 C CA . VAL A 1 91 ? -19.696 5.052 -10.207 1.00 50.12 91 VAL A CA 1
ATOM 677 C C . VAL A 1 91 ? -18.573 5.454 -11.182 1.00 50.12 91 VAL A C 1
ATOM 679 O O . VAL A 1 91 ? -18.065 6.571 -11.122 1.00 50.12 91 VAL A O 1
ATOM 682 N N . GLU A 1 92 ? -18.173 4.552 -12.082 1.00 42.03 92 GLU A N 1
ATOM 683 C CA . GLU A 1 92 ? -17.401 4.927 -13.283 1.00 42.03 92 GLU A CA 1
ATOM 684 C C . GLU A 1 92 ? -18.314 5.415 -14.416 1.00 42.03 92 GLU A C 1
ATOM 686 O O . GLU A 1 92 ? -19.373 4.784 -14.649 1.00 42.03 92 GLU A O 1
#